Protein AF-A0A182FWW1-F1 (afdb_monomer)

Solvent-accessible surface area (backbone atoms only — not comparable to full-atom values): 9087 Å² total; per-residue (Å²): 138,84,86,80,78,81,79,80,84,70,90,50,69,65,66,58,52,53,55,52,52,53,54,51,51,53,52,52,54,51,51,52,53,51,50,53,55,48,51,54,52,49,52,58,48,50,60,60,56,62,72,73,68,73,80,87,82,68,90,68,78,80,75,84,78,75,62,30,63,44,72,71,52,45,52,54,48,27,60,46,40,69,37,68,70,51,38,54,47,51,51,54,55,49,55,75,74,45,72,82,90,50,58,71,70,60,47,51,53,51,51,49,64,67,46,27,32,72,71,40,52,69,47,42,29,65,82,18,72,47,98,93,42,84,31,50,36,50,71,79,34,58,35,66,72,57,62,80,79,117

Organism: Anopheles albimanus (NCBI:txid7167)

Nearest PDB structures (foldseek):
  7jpn-assembly1_G  TM=2.274E-01  e=7.930E+00  Bos taurus

pLDDT: mean 78.5, std 16.99, range [37.69, 96.25]

Secondary structure (DSSP, 8-state):
------PPP---HHHHHHHHHHHHHHHHHHHHHHHHHHHHHHHHHHHHHHTT-----S------PPPB-SHHHHHHHHHHHTSHHHHHHHHHHHHHHS-TTS-HHHHHHHHHHHHB-HHHHHHEESSSEETTEE-EEGGG-HHHHHTS--

Sequence (150 aa):
MLFRFRTNPACTGHQMCQKLGEANAKNILLMQKTIKKFHLKMAYLNDTIHDHSYHESQKTPIINFQLIDSEALMSQIDIKLSQNNYCQQLQKWLTKGIPARQAPKTRLHQVWNKMFDGAFLANCSMTGNGKAGPKVAFLSYENIMNKCGR

InterPro domains:
  IPR032071 Domain of unknown function DUF4806 [PF16064] (76-145)

Radius of gyration: 32.2 Å; Cα contacts (8 Å, |Δi|>4): 91; chains: 1; bounding box: 49×20×113 Å

Structure (mmCIF, N/CA/C/O backbone):
data_AF-A0A182FWW1-F1
#
_entry.id   AF-A0A182FWW1-F1
#
loop_
_atom_site.group_PDB
_atom_site.id
_atom_site.type_symbol
_atom_site.label_atom_id
_atom_site.label_alt_id
_atom_site.label_comp_id
_atom_site.label_asym_id
_atom_site.label_entity_id
_atom_site.label_seq_id
_atom_site.pdbx_PDB_ins_code
_atom_site.Cartn_x
_atom_site.Cartn_y
_atom_site.Cartn_z
_atom_site.occupancy
_atom_site.B_iso_or_equiv
_atom_site.auth_seq_id
_atom_site.auth_comp_id
_atom_site.auth_asym_id
_atom_site.auth_atom_id
_atom_site.pdbx_PDB_model_num
ATOM 1 N N . MET A 1 1 ? 17.470 -5.737 -98.167 1.00 39.94 1 MET A N 1
ATOM 2 C CA . MET A 1 1 ? 16.874 -5.982 -96.834 1.00 39.94 1 MET A CA 1
ATOM 3 C C . MET A 1 1 ? 17.848 -5.436 -95.792 1.00 39.94 1 MET A C 1
ATOM 5 O O . MET A 1 1 ? 18.886 -6.040 -95.576 1.00 39.94 1 MET A O 1
ATOM 9 N N . LEU A 1 2 ? 17.599 -4.237 -95.258 1.00 37.88 2 LEU A N 1
ATOM 10 C CA . LEU A 1 2 ? 18.471 -3.572 -94.278 1.00 37.88 2 LEU A CA 1
ATOM 11 C C . LEU A 1 2 ? 17.913 -3.816 -92.871 1.00 37.88 2 LEU A C 1
ATOM 13 O O . LEU A 1 2 ? 16.867 -3.272 -92.519 1.00 37.88 2 LEU A O 1
ATOM 17 N N . PHE A 1 3 ? 18.603 -4.631 -92.073 1.00 39.34 3 PHE A N 1
ATOM 18 C CA . PHE A 1 3 ? 18.300 -4.801 -90.654 1.00 39.34 3 PHE A CA 1
ATOM 19 C C . PHE A 1 3 ? 18.813 -3.584 -89.878 1.00 39.34 3 PHE A C 1
ATOM 21 O O . PHE A 1 3 ? 20.016 -3.398 -89.703 1.00 39.34 3 PHE A O 1
ATOM 28 N N . ARG A 1 4 ? 17.892 -2.740 -89.404 1.00 40.34 4 ARG A N 1
ATOM 29 C CA . ARG A 1 4 ? 18.200 -1.71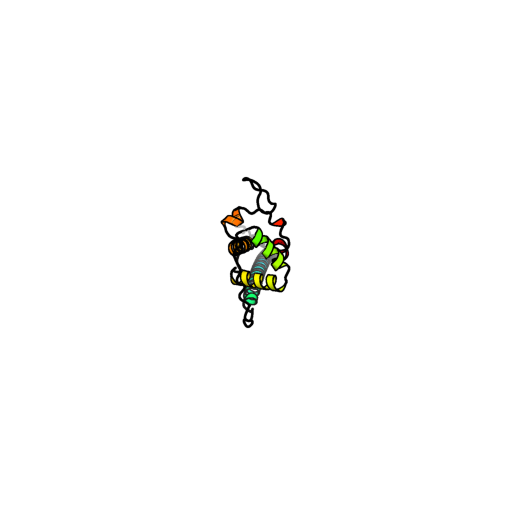7 -88.400 1.00 40.34 4 ARG A CA 1
ATOM 30 C C . ARG A 1 4 ? 18.267 -2.381 -87.027 1.00 40.34 4 ARG A C 1
ATOM 32 O O . ARG A 1 4 ? 17.233 -2.712 -86.450 1.00 40.34 4 ARG A O 1
ATOM 39 N N . PHE A 1 5 ? 19.473 -2.528 -86.488 1.00 43.72 5 PHE A N 1
ATOM 40 C CA . PHE A 1 5 ? 19.664 -2.779 -85.063 1.00 43.72 5 PHE A CA 1
ATOM 41 C C . PHE A 1 5 ? 19.216 -1.538 -84.282 1.00 43.72 5 PHE A C 1
ATOM 43 O O . PHE A 1 5 ? 19.808 -0.467 -84.403 1.00 43.72 5 PHE A O 1
ATOM 50 N N . ARG A 1 6 ? 18.146 -1.672 -83.491 1.00 44.00 6 ARG A N 1
ATOM 51 C CA . ARG A 1 6 ? 17.801 -0.695 -82.454 1.00 44.00 6 ARG A CA 1
ATOM 52 C C . ARG A 1 6 ? 18.791 -0.871 -81.306 1.00 44.00 6 ARG A C 1
ATOM 54 O O . ARG A 1 6 ? 18.636 -1.778 -80.494 1.00 44.00 6 ARG A O 1
ATOM 61 N N . THR A 1 7 ? 19.800 -0.014 -81.234 1.00 53.78 7 THR A N 1
ATOM 62 C CA . THR A 1 7 ? 20.564 0.173 -80.002 1.00 53.78 7 THR A CA 1
ATOM 63 C C . THR A 1 7 ? 19.694 0.957 -79.021 1.00 53.78 7 THR A C 1
ATOM 65 O O . THR A 1 7 ? 19.234 2.060 -79.306 1.00 53.78 7 THR A O 1
ATOM 68 N N . ASN A 1 8 ? 19.396 0.332 -77.884 1.00 50.22 8 ASN A N 1
ATOM 69 C CA . ASN A 1 8 ? 18.657 0.942 -76.786 1.00 50.22 8 ASN A CA 1
ATOM 70 C C . ASN A 1 8 ? 19.595 1.929 -76.066 1.00 50.22 8 ASN A C 1
ATOM 72 O O . ASN A 1 8 ? 20.646 1.494 -75.583 1.00 50.22 8 ASN A O 1
ATOM 76 N N . PRO A 1 9 ? 19.298 3.239 -76.019 1.00 55.06 9 PRO A N 1
ATOM 77 C CA . PRO A 1 9 ? 20.200 4.193 -75.411 1.00 55.06 9 PRO A CA 1
ATOM 78 C C . PRO A 1 9 ? 20.047 4.161 -73.888 1.00 55.06 9 PRO A C 1
ATOM 80 O O . PRO A 1 9 ? 18.991 4.446 -73.336 1.00 55.06 9 PRO A O 1
ATOM 83 N N . ALA A 1 10 ? 21.166 3.865 -73.233 1.00 53.31 10 ALA A N 1
ATOM 84 C CA . ALA A 1 10 ? 21.559 4.458 -71.964 1.00 53.31 10 ALA A CA 1
ATOM 85 C C . ALA A 1 10 ? 20.597 4.281 -70.769 1.00 53.31 10 ALA A C 1
ATOM 87 O O . ALA A 1 10 ? 19.919 5.213 -70.342 1.00 53.31 10 ALA A O 1
ATOM 88 N N . CYS A 1 11 ? 20.721 3.148 -70.068 1.00 52.78 11 CYS A N 1
ATOM 89 C CA . CYS A 1 11 ? 20.721 3.221 -68.605 1.00 52.78 11 CYS A CA 1
ATOM 90 C C . CYS A 1 11 ? 21.990 3.978 -68.190 1.00 52.78 11 CYS A C 1
ATOM 92 O O . CYS A 1 11 ? 23.062 3.394 -68.041 1.00 52.78 11 CYS A O 1
ATOM 94 N N . THR A 1 12 ? 21.888 5.302 -68.090 1.00 57.72 12 THR A N 1
ATOM 95 C CA . THR A 1 12 ? 22.967 6.162 -67.609 1.00 57.72 12 THR A CA 1
ATOM 96 C C . THR A 1 12 ? 23.323 5.745 -66.180 1.00 57.72 12 THR A C 1
ATOM 98 O O . THR A 1 12 ? 22.446 5.579 -65.330 1.00 57.72 12 THR A O 1
ATOM 101 N N . GLY A 1 13 ? 24.617 5.568 -65.893 1.00 56.19 13 GLY A N 1
ATOM 102 C CA . GLY A 1 13 ? 25.116 5.119 -64.582 1.00 56.19 13 GLY A CA 1
ATOM 103 C C . GLY A 1 13 ? 24.612 5.938 -63.382 1.00 56.19 13 GLY A C 1
ATOM 104 O O . GLY A 1 13 ? 24.646 5.464 -62.251 1.00 56.19 13 GLY A O 1
ATOM 105 N N . HIS A 1 14 ? 24.046 7.124 -63.621 1.00 55.41 14 HIS A N 1
ATOM 106 C CA . HIS A 1 14 ? 23.388 7.961 -62.622 1.00 55.41 14 HIS A CA 1
ATOM 107 C C . HIS A 1 14 ? 22.175 7.285 -61.947 1.00 55.41 14 HIS A C 1
ATOM 109 O O . HIS A 1 14 ? 22.016 7.380 -60.730 1.00 55.41 14 HIS A O 1
ATOM 115 N N . GLN A 1 15 ? 21.356 6.536 -62.698 1.00 57.25 15 GLN A N 1
ATOM 116 C CA . GLN A 1 15 ? 20.152 5.886 -62.158 1.00 57.25 15 GLN A CA 1
ATOM 117 C C . GLN A 1 15 ? 20.483 4.639 -61.316 1.00 57.25 15 GLN A C 1
ATOM 119 O O . GLN A 1 15 ? 19.741 4.287 -60.398 1.00 57.25 15 GLN 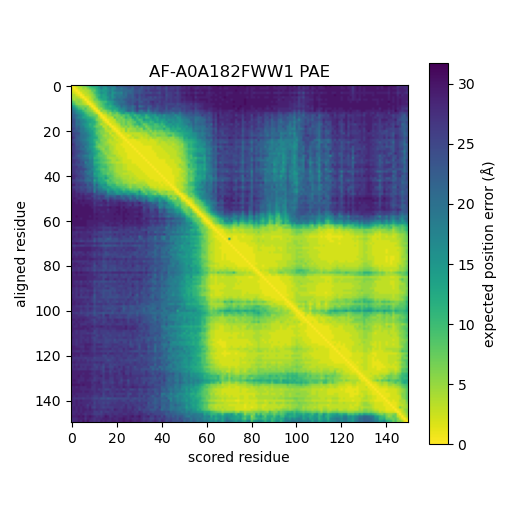A O 1
ATOM 124 N N . MET A 1 16 ? 21.614 3.982 -61.596 1.00 56.31 16 MET A N 1
ATOM 125 C CA . MET A 1 16 ? 22.107 2.851 -60.804 1.00 56.31 16 MET A CA 1
ATOM 126 C C . MET A 1 16 ? 22.767 3.333 -59.499 1.00 56.31 16 MET A C 1
ATOM 128 O O . MET A 1 16 ? 22.497 2.768 -58.439 1.00 56.31 16 MET A O 1
ATOM 132 N N . CYS A 1 17 ? 23.536 4.430 -59.541 1.00 56.47 17 CYS A N 1
ATOM 133 C CA . CYS A 1 17 ? 24.131 5.044 -58.347 1.00 56.47 17 CYS A CA 1
ATOM 134 C C . CYS A 1 17 ? 23.083 5.580 -57.352 1.00 56.47 17 CYS A C 1
ATOM 136 O O . CYS A 1 17 ? 23.254 5.405 -56.146 1.00 56.47 17 CYS A O 1
ATOM 138 N N . GLN A 1 18 ? 21.974 6.168 -57.825 1.00 61.28 18 GLN A N 1
ATOM 139 C CA . GLN A 1 18 ? 20.885 6.630 -56.946 1.00 61.28 18 GLN A CA 1
ATOM 140 C C . GLN A 1 18 ? 20.216 5.475 -56.185 1.00 61.28 18 GLN A C 1
ATOM 142 O O . GLN A 1 18 ? 20.053 5.547 -54.966 1.00 61.28 18 GLN A O 1
ATOM 147 N N . LYS A 1 19 ? 19.908 4.364 -56.869 1.00 64.06 19 LYS A N 1
ATOM 148 C CA . LYS A 1 19 ? 19.304 3.179 -56.233 1.00 64.06 19 LYS A CA 1
ATOM 149 C C . LYS A 1 19 ? 20.227 2.530 -55.198 1.00 64.06 19 LYS A C 1
ATOM 151 O O . LYS A 1 19 ? 19.749 2.052 -54.169 1.00 64.06 19 LYS A O 1
ATOM 156 N N . LEU A 1 20 ? 21.541 2.540 -55.443 1.00 61.69 20 LEU A N 1
ATOM 157 C CA . LEU A 1 20 ? 22.536 2.029 -54.496 1.00 61.69 20 LEU A CA 1
ATOM 158 C C . LEU A 1 20 ? 22.607 2.897 -53.225 1.00 61.69 20 LEU A C 1
ATOM 160 O O . LEU A 1 20 ? 22.654 2.370 -52.114 1.00 61.69 20 LEU A O 1
ATOM 164 N N . GLY A 1 21 ? 22.551 4.225 -53.379 1.00 68.56 21 GLY A N 1
ATOM 165 C CA . GLY A 1 21 ? 22.527 5.174 -52.262 1.00 68.56 21 GLY A CA 1
ATOM 166 C C . GLY A 1 21 ? 21.289 5.021 -51.372 1.00 68.56 21 GLY A C 1
ATOM 167 O O . GLY A 1 21 ? 21.406 4.982 -50.146 1.00 68.56 21 GLY A O 1
ATOM 168 N N . GLU A 1 22 ? 20.111 4.848 -51.973 1.00 72.81 22 GLU A N 1
ATOM 169 C CA . GLU A 1 22 ? 18.858 4.643 -51.235 1.00 72.81 22 GLU A CA 1
ATOM 170 C C . GLU A 1 22 ? 18.820 3.313 -50.469 1.00 72.81 22 GLU A C 1
ATOM 172 O O . GLU A 1 22 ? 18.353 3.266 -49.327 1.00 72.81 22 GLU A O 1
ATOM 177 N N . ALA A 1 23 ? 19.318 2.229 -51.071 1.00 73.50 23 ALA A N 1
ATOM 178 C CA . ALA A 1 23 ? 19.409 0.929 -50.407 1.00 73.50 23 ALA A CA 1
ATOM 179 C C . ALA A 1 23 ? 20.359 0.986 -49.198 1.00 73.50 23 ALA A C 1
ATOM 181 O O . ALA A 1 23 ? 20.017 0.516 -48.109 1.00 73.50 23 ALA A O 1
ATOM 182 N N . ASN A 1 24 ? 21.509 1.645 -49.358 1.00 78.62 24 ASN A N 1
ATOM 183 C CA . ASN A 1 24 ? 22.474 1.831 -48.279 1.00 78.62 24 ASN A CA 1
ATOM 184 C C . ASN A 1 24 ? 21.899 2.683 -47.138 1.00 78.62 24 ASN A C 1
ATOM 186 O O . ASN A 1 24 ? 22.029 2.308 -45.972 1.00 78.62 24 ASN A O 1
ATOM 190 N N . ALA A 1 25 ? 21.182 3.769 -47.447 1.00 84.12 25 ALA A N 1
ATOM 191 C CA . ALA A 1 25 ? 20.534 4.609 -46.439 1.00 84.12 25 ALA A CA 1
ATOM 192 C C . ALA A 1 25 ? 19.476 3.843 -45.620 1.00 84.12 25 ALA A C 1
ATOM 194 O O . ALA A 1 25 ? 19.419 3.976 -44.394 1.00 84.12 25 ALA A O 1
ATOM 195 N N . LYS A 1 26 ? 18.670 2.991 -46.269 1.00 86.12 26 LYS A N 1
ATOM 196 C CA . LYS A 1 26 ? 17.669 2.150 -45.585 1.00 86.12 26 LYS A CA 1
ATOM 197 C C . LYS A 1 26 ? 18.318 1.144 -44.634 1.00 86.12 26 LYS A C 1
ATOM 199 O O . LYS A 1 26 ? 17.847 0.984 -43.506 1.00 86.12 26 LYS A O 1
ATOM 204 N N . ASN A 1 27 ? 19.417 0.518 -45.051 1.00 89.62 27 ASN A N 1
ATOM 205 C CA . ASN A 1 27 ? 20.164 -0.423 -44.216 1.00 89.62 27 ASN A CA 1
ATOM 206 C C . ASN A 1 27 ? 20.802 0.272 -43.005 1.00 89.62 27 ASN A C 1
ATOM 208 O O . ASN A 1 27 ? 20.688 -0.223 -41.883 1.00 89.62 27 ASN A O 1
ATOM 212 N N . ILE A 1 28 ? 21.393 1.455 -43.203 1.00 90.12 28 ILE A N 1
ATOM 213 C CA . ILE A 1 28 ? 21.950 2.274 -42.116 1.00 90.12 28 ILE A CA 1
ATOM 214 C C . ILE A 1 28 ? 20.859 2.633 -41.099 1.00 90.12 28 ILE A C 1
ATOM 216 O O . ILE A 1 28 ? 21.051 2.453 -39.895 1.00 90.12 28 ILE A O 1
ATOM 220 N N . LEU A 1 29 ? 19.684 3.064 -41.566 1.00 90.94 29 LEU A N 1
ATOM 221 C CA . LEU A 1 29 ? 18.565 3.406 -40.688 1.00 90.94 29 LEU A CA 1
ATOM 222 C C . LEU A 1 29 ? 18.061 2.196 -39.885 1.00 90.94 29 LEU A C 1
ATOM 224 O O . LEU A 1 29 ? 17.726 2.325 -38.703 1.00 90.94 29 LEU A O 1
ATOM 228 N N . LEU A 1 30 ? 18.001 1.014 -40.505 1.00 91.31 30 LEU A N 1
ATOM 229 C CA . LEU A 1 30 ? 17.598 -0.216 -39.827 1.00 91.31 30 LEU A CA 1
ATOM 230 C C . LEU A 1 30 ? 18.605 -0.604 -38.737 1.00 91.31 30 LEU A C 1
ATOM 232 O O . LEU A 1 30 ? 18.197 -0.890 -37.611 1.00 91.31 30 LEU A O 1
ATOM 236 N N . MET A 1 31 ? 19.906 -0.536 -39.035 1.00 89.31 31 MET A N 1
ATOM 237 C CA . MET A 1 31 ? 20.962 -0.791 -38.051 1.00 89.31 31 MET A CA 1
ATOM 238 C C . MET A 1 31 ? 20.880 0.179 -36.869 1.00 89.31 31 MET A C 1
ATOM 240 O O . MET A 1 31 ? 20.907 -0.259 -35.720 1.00 89.31 31 MET A O 1
ATOM 244 N N . GLN A 1 32 ? 20.672 1.476 -37.118 1.00 91.38 32 GLN A N 1
ATOM 245 C CA . GLN A 1 32 ? 20.494 2.472 -36.054 1.00 91.38 32 GLN A CA 1
ATOM 246 C C . GLN A 1 32 ? 19.289 2.160 -35.152 1.00 91.38 32 GLN A C 1
ATOM 248 O O . GLN A 1 32 ? 19.376 2.294 -33.929 1.00 91.38 32 GLN A O 1
ATOM 253 N N . LYS A 1 33 ? 18.165 1.710 -35.726 1.00 91.38 33 LYS A N 1
ATOM 254 C CA . LYS A 1 33 ? 16.984 1.289 -34.951 1.00 91.38 33 LYS A CA 1
ATOM 255 C C . LYS A 1 33 ? 17.275 0.057 -34.092 1.00 91.38 33 LYS A C 1
ATOM 257 O O . LYS A 1 33 ? 16.847 0.013 -32.938 1.00 91.38 33 LYS A O 1
ATOM 262 N N . THR A 1 34 ? 18.004 -0.922 -34.624 1.00 92.56 34 THR A N 1
ATOM 263 C CA . THR A 1 34 ? 18.392 -2.133 -33.886 1.00 92.56 34 THR A CA 1
ATOM 264 C C . THR A 1 34 ? 19.342 -1.806 -32.738 1.00 92.56 34 THR A C 1
ATOM 266 O O . THR A 1 34 ? 19.120 -2.265 -31.620 1.00 92.56 34 THR A O 1
ATOM 269 N N . ILE A 1 35 ? 20.326 -0.936 -32.975 1.00 93.38 35 ILE A N 1
ATOM 270 C CA . ILE A 1 35 ? 21.257 -0.452 -31.949 1.00 93.38 35 ILE A CA 1
ATOM 271 C C . ILE A 1 35 ? 20.489 0.254 -30.828 1.00 93.38 35 ILE A C 1
ATOM 273 O O . ILE A 1 35 ? 20.655 -0.095 -29.663 1.00 93.38 35 ILE A O 1
ATOM 277 N N . LYS A 1 36 ? 19.560 1.165 -31.150 1.00 92.00 36 LYS A N 1
ATOM 278 C CA . LYS A 1 36 ? 18.714 1.819 -30.133 1.00 92.00 36 LYS A CA 1
ATOM 279 C C . LYS A 1 36 ? 17.905 0.816 -29.305 1.00 92.00 36 LYS A C 1
ATOM 281 O O . LYS A 1 36 ? 17.861 0.938 -28.084 1.00 92.00 36 LYS A O 1
ATOM 286 N N . LYS A 1 37 ? 17.302 -0.197 -29.939 1.00 89.81 37 LYS A N 1
ATOM 287 C CA . LYS A 1 37 ? 16.593 -1.274 -29.220 1.00 89.81 37 LYS A CA 1
ATOM 288 C C . LYS A 1 37 ? 17.527 -2.055 -28.294 1.00 89.81 37 LYS A C 1
ATOM 290 O O . LYS A 1 37 ? 17.128 -2.392 -27.182 1.00 89.81 37 LYS A O 1
ATOM 295 N N . PHE A 1 38 ? 18.756 -2.319 -28.732 1.00 92.44 38 PHE A N 1
ATOM 296 C CA . PHE A 1 38 ? 19.755 -3.005 -27.920 1.00 92.44 38 PHE A CA 1
ATOM 297 C C . PHE A 1 38 ? 20.183 -2.164 -26.712 1.00 92.44 38 PHE A C 1
ATOM 299 O O . PHE A 1 38 ? 20.166 -2.673 -25.597 1.00 92.44 38 PHE A O 1
ATOM 306 N N . HIS A 1 39 ? 20.456 -0.868 -26.897 1.00 89.88 39 HIS A N 1
ATOM 307 C CA . HIS A 1 39 ? 20.774 0.046 -25.793 1.00 89.88 39 HIS A CA 1
ATOM 308 C C . HIS A 1 39 ? 19.655 0.118 -24.751 1.00 89.88 39 HIS A C 1
ATOM 310 O O . HIS A 1 39 ? 19.940 0.054 -23.561 1.00 89.88 39 HIS A O 1
ATOM 316 N N . LEU A 1 40 ? 18.390 0.182 -25.178 1.00 87.62 40 LEU A N 1
ATOM 317 C CA . LEU A 1 40 ? 17.249 0.165 -24.255 1.00 87.62 40 LEU A CA 1
ATOM 318 C C . LEU A 1 40 ? 17.167 -1.150 -23.468 1.00 87.62 40 LEU A C 1
ATOM 320 O O . LEU A 1 40 ? 16.920 -1.135 -22.265 1.00 87.62 40 LEU A O 1
ATOM 324 N N . LYS A 1 41 ? 17.416 -2.289 -24.127 1.00 89.31 41 LYS A N 1
ATOM 325 C CA . LYS A 1 41 ? 17.437 -3.599 -23.463 1.00 89.31 41 LYS A CA 1
ATOM 326 C C . LYS A 1 41 ? 18.611 -3.727 -22.488 1.00 89.31 41 LYS A C 1
ATOM 328 O O . LYS A 1 41 ? 18.434 -4.281 -21.410 1.00 89.31 41 LYS A O 1
ATOM 333 N N . MET A 1 42 ? 19.780 -3.192 -22.838 1.00 84.75 42 MET A N 1
ATOM 334 C CA . MET A 1 42 ? 20.953 -3.168 -21.962 1.00 84.75 42 MET A CA 1
ATOM 335 C C . MET A 1 42 ? 20.763 -2.240 -20.761 1.00 84.75 42 MET A C 1
ATOM 337 O O . MET A 1 42 ? 21.113 -2.637 -19.658 1.00 84.75 42 MET A O 1
ATOM 341 N N . ALA A 1 43 ? 20.166 -1.057 -20.941 1.00 79.88 43 ALA A N 1
ATOM 342 C CA . ALA A 1 43 ? 19.836 -0.154 -19.836 1.00 79.88 43 ALA A CA 1
ATOM 343 C C . ALA A 1 43 ? 18.881 -0.828 -18.837 1.00 79.88 43 ALA A C 1
ATOM 345 O O . ALA A 1 43 ? 19.169 -0.881 -17.647 1.00 79.88 43 ALA A O 1
ATOM 346 N N . TYR A 1 44 ? 17.825 -1.473 -19.344 1.00 74.12 44 TYR A N 1
ATOM 347 C CA . TYR A 1 44 ? 16.893 -2.256 -18.529 1.00 74.12 44 TYR A CA 1
ATOM 348 C C . TYR A 1 44 ? 17.580 -3.389 -17.744 1.00 74.12 44 TYR A C 1
ATOM 350 O O . TYR A 1 44 ? 17.276 -3.629 -16.575 1.00 74.12 44 TYR A O 1
ATOM 358 N N . LEU A 1 45 ? 18.524 -4.098 -18.370 1.00 74.88 45 LEU A N 1
ATOM 359 C CA . LEU A 1 45 ? 19.278 -5.164 -17.705 1.00 74.88 45 LEU A CA 1
ATOM 360 C C . LEU A 1 45 ? 20.293 -4.623 -16.690 1.00 74.88 45 LEU A C 1
ATOM 362 O O . LEU A 1 45 ? 20.487 -5.245 -15.651 1.00 74.88 45 LEU A O 1
ATOM 366 N N . ASN A 1 46 ? 20.912 -3.473 -16.947 1.00 70.75 46 ASN A N 1
ATOM 367 C CA . ASN A 1 46 ? 21.852 -2.848 -16.018 1.00 70.75 46 ASN A CA 1
ATOM 368 C C . ASN A 1 46 ? 21.152 -2.392 -14.728 1.00 70.75 46 ASN A C 1
ATOM 370 O O . ASN A 1 46 ? 21.642 -2.674 -13.635 1.00 70.75 46 ASN A O 1
ATOM 374 N N . ASP A 1 47 ? 19.953 -1.815 -14.850 1.00 64.88 47 AS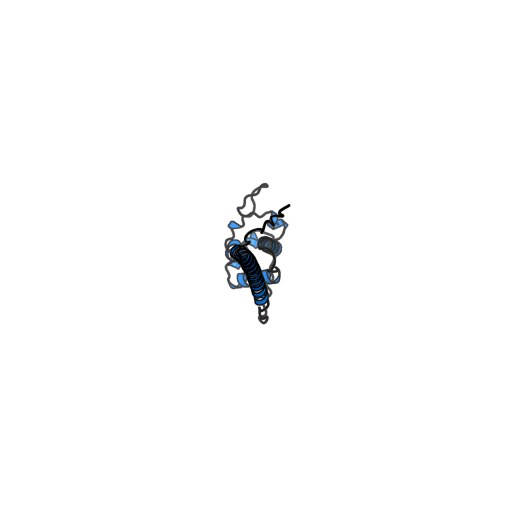P A N 1
ATOM 375 C CA . ASP A 1 47 ? 19.089 -1.502 -13.703 1.00 64.88 47 ASP A CA 1
ATOM 376 C C . ASP A 1 47 ? 18.686 -2.776 -12.934 1.00 64.88 47 ASP A C 1
ATOM 378 O O . ASP A 1 47 ? 18.555 -2.764 -11.714 1.00 64.88 47 ASP A O 1
ATOM 382 N N . THR A 1 48 ? 18.566 -3.914 -13.630 1.00 58.03 48 THR A N 1
ATOM 383 C CA . THR A 1 48 ? 18.271 -5.223 -13.016 1.00 58.03 48 THR A CA 1
ATOM 384 C C . THR A 1 48 ? 19.460 -5.792 -12.228 1.00 58.03 48 THR A C 1
ATOM 386 O O . THR A 1 48 ? 19.257 -6.538 -11.270 1.00 58.03 48 THR A O 1
ATOM 389 N N . ILE A 1 49 ? 20.700 -5.472 -12.614 1.00 56.78 49 ILE A N 1
ATOM 390 C CA . ILE A 1 49 ? 21.916 -5.989 -11.962 1.00 56.78 49 ILE A CA 1
ATOM 391 C C . ILE A 1 49 ? 22.287 -5.149 -10.730 1.00 56.78 49 ILE A C 1
ATOM 393 O O . ILE A 1 49 ? 22.798 -5.698 -9.754 1.00 56.78 49 ILE A O 1
ATOM 397 N N . HIS A 1 50 ? 21.977 -3.849 -10.715 1.00 51.09 50 HIS A N 1
ATOM 398 C CA . HIS A 1 50 ? 22.261 -2.992 -9.557 1.00 51.09 50 HIS A CA 1
ATOM 399 C C . HIS A 1 50 ? 21.372 -3.276 -8.330 1.00 51.09 50 HIS A C 1
ATOM 401 O O . HIS A 1 50 ? 21.771 -2.972 -7.209 1.00 51.09 50 HIS A O 1
ATOM 407 N N . ASP A 1 51 ? 20.229 -3.944 -8.506 1.00 44.78 51 ASP A N 1
ATOM 408 C CA . ASP A 1 51 ? 19.306 -4.288 -7.408 1.00 44.78 51 ASP A CA 1
ATOM 409 C C . ASP A 1 51 ? 19.715 -5.570 -6.638 1.00 44.78 51 ASP A C 1
ATOM 411 O O . ASP A 1 51 ? 19.112 -5.936 -5.629 1.00 44.78 51 ASP A O 1
ATOM 415 N N . HIS A 1 52 ? 20.774 -6.265 -7.082 1.00 46.59 52 HIS A N 1
ATOM 416 C CA . HIS A 1 52 ? 21.338 -7.440 -6.397 1.00 46.59 52 HIS A CA 1
ATOM 417 C C . HIS A 1 52 ? 22.573 -7.134 -5.532 1.00 46.59 52 HIS A C 1
ATOM 419 O O . HIS A 1 52 ? 23.148 -8.046 -4.944 1.00 46.59 52 HIS A O 1
ATOM 425 N N . SER A 1 53 ? 22.944 -5.858 -5.384 1.00 45.28 53 SER A N 1
ATOM 426 C CA . SER A 1 53 ? 24.016 -5.402 -4.487 1.00 45.28 53 SER A CA 1
ATOM 427 C C . SER A 1 53 ? 23.470 -4.668 -3.250 1.00 45.28 53 SER A C 1
ATOM 429 O O . SER A 1 53 ? 24.047 -3.679 -2.793 1.00 45.28 53 SER A O 1
ATOM 431 N N . TYR A 1 54 ? 22.381 -5.154 -2.649 1.00 45.69 54 TYR A N 1
ATOM 432 C CA . TYR A 1 54 ? 22.136 -4.864 -1.236 1.00 45.69 54 TYR A CA 1
ATOM 433 C C . TYR A 1 54 ? 22.977 -5.822 -0.407 1.00 45.69 54 TYR A C 1
ATOM 435 O O . TYR A 1 54 ? 22.571 -6.936 -0.089 1.00 45.69 54 TYR A O 1
ATOM 443 N N . HIS A 1 55 ? 24.185 -5.356 -0.105 1.00 47.62 55 HIS A N 1
ATOM 444 C CA . HIS A 1 55 ? 25.106 -5.972 0.828 1.00 47.62 55 HIS A CA 1
ATOM 445 C C . HIS A 1 55 ? 24.375 -6.250 2.150 1.00 47.62 55 HIS A C 1
ATOM 447 O O . HIS A 1 55 ? 24.026 -5.358 2.926 1.00 47.62 55 HIS A O 1
ATOM 453 N N . GLU A 1 56 ? 24.115 -7.527 2.368 1.00 60.09 56 GLU A N 1
ATOM 454 C CA . GLU A 1 56 ? 23.618 -8.109 3.596 1.00 60.09 56 GLU A CA 1
ATOM 455 C C . GLU A 1 56 ? 24.711 -8.013 4.667 1.00 60.09 56 GLU A C 1
ATOM 457 O O . GLU A 1 56 ? 25.743 -8.662 4.545 1.00 60.09 56 GLU A O 1
ATOM 462 N N . SER A 1 57 ? 24.523 -7.155 5.680 1.00 53.25 57 SER A N 1
ATOM 463 C CA . SER A 1 57 ? 25.074 -7.349 7.038 1.00 53.25 57 SER A CA 1
ATOM 464 C C . SER A 1 57 ? 24.527 -6.338 8.059 1.00 53.25 57 SER A C 1
ATOM 466 O O . SER A 1 57 ? 25.258 -5.739 8.846 1.00 53.25 57 SER A O 1
ATOM 468 N N . GLN A 1 58 ? 23.214 -6.111 8.075 1.00 47.41 58 GLN A N 1
ATOM 469 C CA . GLN A 1 58 ? 22.587 -5.544 9.267 1.00 47.41 58 GLN A CA 1
ATOM 470 C C . GLN A 1 58 ? 21.426 -6.437 9.658 1.00 47.41 58 GLN A C 1
ATOM 472 O O . GLN A 1 58 ? 20.467 -6.579 8.902 1.00 47.41 58 GLN A O 1
ATOM 477 N N . LYS A 1 59 ? 21.550 -7.059 10.835 1.00 56.91 59 LYS A N 1
ATOM 478 C CA . LYS A 1 59 ? 20.522 -7.830 11.538 1.00 56.91 59 LYS A CA 1
ATOM 479 C C . LYS A 1 59 ? 19.250 -6.982 11.602 1.00 56.91 59 LYS A C 1
ATOM 481 O O . LYS A 1 59 ? 19.083 -6.173 12.509 1.00 56.91 59 LYS A O 1
ATOM 486 N N . THR A 1 60 ? 18.398 -7.082 10.582 1.00 51.47 60 THR A N 1
ATOM 487 C CA . THR A 1 60 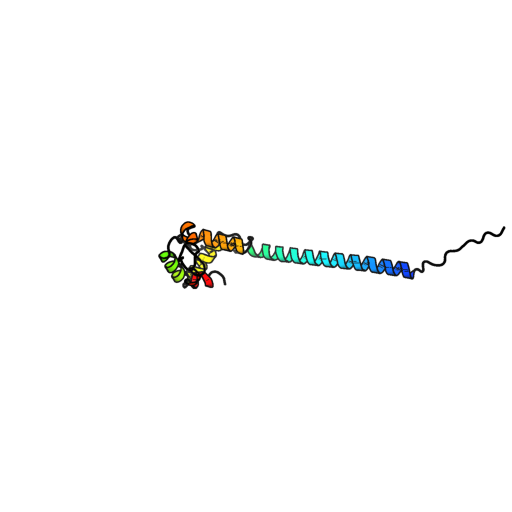? 17.191 -6.262 10.508 1.00 51.47 60 THR A CA 1
ATOM 488 C C . THR A 1 60 ? 16.290 -6.691 11.655 1.00 51.47 60 THR A C 1
ATOM 490 O O . THR A 1 60 ? 16.007 -7.890 11.736 1.00 51.47 60 THR A O 1
ATOM 493 N N . PRO A 1 61 ? 15.850 -5.772 12.530 1.00 57.69 61 PRO A N 1
ATOM 494 C CA . PRO A 1 61 ? 14.889 -6.115 13.563 1.00 57.69 61 PRO A CA 1
ATOM 495 C C . PRO A 1 61 ? 13.676 -6.761 12.894 1.00 57.69 61 PRO A C 1
ATOM 497 O O . PRO A 1 61 ? 13.145 -6.256 11.902 1.00 57.69 61 PRO A O 1
ATOM 500 N N . ILE A 1 62 ? 13.319 -7.944 13.388 1.00 69.56 62 ILE A N 1
ATOM 501 C CA . ILE A 1 62 ? 12.172 -8.702 12.908 1.00 69.56 62 ILE A CA 1
ATOM 502 C C . ILE A 1 62 ? 10.946 -7.924 13.376 1.00 69.56 62 ILE A C 1
ATOM 504 O O . ILE A 1 62 ? 10.601 -7.954 14.555 1.00 69.56 62 ILE A O 1
ATOM 508 N N . ILE A 1 63 ? 10.318 -7.178 12.468 1.00 80.06 63 ILE A N 1
ATOM 509 C CA . ILE A 1 63 ? 9.021 -6.577 12.754 1.00 80.06 63 ILE A CA 1
ATOM 510 C C . ILE A 1 63 ? 8.003 -7.718 12.848 1.00 80.06 63 ILE A C 1
ATOM 512 O O . ILE A 1 63 ? 7.784 -8.455 11.887 1.00 80.06 63 ILE A O 1
ATOM 516 N N . ASN A 1 64 ? 7.411 -7.895 14.028 1.00 81.56 64 ASN A N 1
ATOM 517 C CA . ASN A 1 64 ? 6.261 -8.774 14.193 1.00 81.56 64 ASN A CA 1
ATOM 518 C C . ASN A 1 64 ? 5.010 -7.980 13.800 1.00 81.56 64 ASN A C 1
ATOM 520 O O . ASN A 1 64 ? 4.399 -7.313 14.637 1.00 81.56 64 ASN A O 1
ATOM 524 N N . PHE A 1 65 ? 4.720 -7.937 12.499 1.00 86.44 65 PHE A N 1
ATOM 525 C CA . PHE A 1 65 ? 3.577 -7.199 11.975 1.00 86.44 65 PHE A CA 1
ATOM 526 C C . PHE A 1 65 ? 2.296 -8.014 12.171 1.00 86.44 65 PHE A C 1
ATOM 528 O O . PHE A 1 65 ? 2.167 -9.110 11.628 1.00 86.44 65 PHE A O 1
ATOM 535 N N . GLN A 1 66 ? 1.353 -7.467 12.938 1.00 89.81 66 GLN A N 1
ATOM 536 C CA . GLN A 1 66 ? 0.016 -8.034 13.084 1.00 89.81 66 GLN A CA 1
ATOM 537 C C . GLN A 1 66 ? -0.872 -7.558 11.935 1.00 89.81 66 GLN A C 1
ATOM 539 O O . GLN A 1 66 ? -0.910 -6.367 11.629 1.00 89.81 66 GLN A O 1
ATOM 544 N N . LEU A 1 67 ? -1.587 -8.501 11.326 1.00 93.12 67 LEU A N 1
ATOM 545 C CA . LEU A 1 67 ? -2.559 -8.244 10.271 1.00 93.12 67 LEU A CA 1
ATOM 546 C C . LEU A 1 67 ? -3.653 -7.281 10.765 1.00 93.12 67 LEU A C 1
ATOM 548 O O . LEU A 1 67 ? -4.178 -7.459 11.861 1.00 93.12 67 LEU A O 1
ATOM 552 N N . ILE A 1 68 ? -3.996 -6.274 9.963 1.00 94.94 68 ILE A N 1
ATOM 553 C CA . ILE A 1 68 ? -5.027 -5.288 10.293 1.00 94.94 68 ILE A CA 1
ATOM 554 C C . ILE A 1 68 ? -6.404 -5.906 10.064 1.00 94.94 68 ILE A C 1
ATOM 556 O O . ILE A 1 68 ? -6.831 -6.073 8.923 1.00 94.94 68 ILE A O 1
ATOM 560 N N . ASP A 1 69 ? -7.093 -6.214 11.154 1.00 96.19 69 ASP A N 1
ATOM 561 C CA . ASP A 1 69 ? -8.416 -6.845 11.185 1.00 96.19 69 ASP A CA 1
ATOM 562 C C . ASP A 1 69 ? -9.531 -5.913 11.687 1.00 96.19 69 ASP A C 1
ATOM 564 O O . ASP A 1 69 ? -10.710 -6.263 11.674 1.00 96.19 69 ASP A O 1
ATOM 568 N N . SER A 1 70 ? -9.161 -4.723 12.150 1.00 96.25 70 SER A N 1
ATOM 569 C CA . SER A 1 70 ? -10.056 -3.812 12.843 1.00 96.25 70 SER A CA 1
ATOM 570 C C . SER A 1 70 ? -9.636 -2.361 12.654 1.00 96.25 70 SER A C 1
ATOM 572 O O . SER A 1 70 ? -8.459 -2.033 12.476 1.00 96.25 70 SER A O 1
ATOM 574 N N . GLU A 1 71 ? -10.616 -1.466 12.756 1.00 95.00 71 GLU A N 1
ATOM 575 C CA . GLU A 1 71 ? -10.399 -0.022 12.667 1.00 95.00 71 GLU A CA 1
ATOM 576 C C . GLU A 1 71 ? -9.479 0.484 13.787 1.00 95.00 71 GLU A C 1
ATOM 578 O O . GLU A 1 71 ? -8.612 1.325 13.563 1.00 95.00 71 GLU A O 1
ATOM 583 N N . ALA A 1 72 ? -9.598 -0.091 14.988 1.00 95.44 72 ALA A N 1
ATOM 584 C CA . ALA A 1 72 ? -8.741 0.248 16.119 1.00 95.44 72 ALA A CA 1
ATOM 585 C C . ALA A 1 72 ? -7.265 -0.081 15.844 1.00 95.44 72 ALA A C 1
ATOM 587 O O . ALA A 1 72 ? -6.387 0.736 16.134 1.00 95.44 72 ALA A O 1
ATOM 588 N N . LEU A 1 73 ? -6.979 -1.253 15.265 1.00 94.19 73 LEU A N 1
ATOM 589 C CA . LEU A 1 73 ? -5.616 -1.630 14.895 1.00 94.19 73 LEU A CA 1
ATOM 590 C C . LEU A 1 73 ? -5.099 -0.775 13.733 1.00 94.19 73 LEU A C 1
ATOM 592 O O . LEU A 1 73 ? -3.945 -0.348 13.752 1.00 94.19 73 LEU A O 1
ATOM 596 N N . MET A 1 74 ? -5.962 -0.458 12.767 1.00 93.88 74 MET A N 1
ATOM 597 C CA . MET A 1 74 ? -5.637 0.449 11.669 1.00 93.88 74 MET A CA 1
ATOM 598 C C . MET A 1 74 ? -5.198 1.831 12.182 1.00 93.88 74 MET A C 1
ATOM 600 O O . MET A 1 74 ? -4.135 2.315 11.792 1.00 93.88 74 MET A O 1
ATOM 604 N N . SER A 1 75 ? -5.936 2.410 13.134 1.00 95.06 75 SER A N 1
ATOM 605 C CA . SER A 1 75 ? -5.577 3.668 13.805 1.00 95.06 75 SER A CA 1
ATOM 606 C C . SER A 1 75 ? -4.249 3.575 14.559 1.00 95.06 75 SER A C 1
ATOM 608 O O . SER A 1 75 ? -3.414 4.473 14.469 1.00 95.06 75 SER A O 1
ATOM 610 N N . GLN A 1 76 ? -4.007 2.474 15.278 1.00 94.25 76 GLN A N 1
ATOM 611 C CA . GLN A 1 76 ? -2.737 2.272 15.983 1.00 94.25 76 GLN A CA 1
ATOM 612 C C . GLN A 1 76 ? -1.548 2.197 15.024 1.00 94.25 76 GLN A C 1
ATOM 614 O O . GLN A 1 76 ? -0.475 2.721 15.330 1.00 94.25 76 GLN A O 1
ATOM 619 N N . ILE A 1 77 ? -1.715 1.534 13.879 1.00 92.12 77 ILE A N 1
ATOM 620 C CA . ILE A 1 77 ? -0.659 1.426 12.875 1.00 92.12 77 ILE A CA 1
ATOM 621 C C . ILE A 1 77 ? -0.416 2.767 12.195 1.00 92.12 77 ILE A C 1
ATOM 623 O O . ILE A 1 77 ? 0.745 3.125 12.024 1.00 92.12 77 ILE A O 1
ATOM 627 N N . ASP A 1 78 ? -1.457 3.538 11.883 1.00 93.12 78 ASP A N 1
ATOM 628 C CA . ASP A 1 78 ? -1.285 4.884 11.332 1.00 93.12 78 ASP A CA 1
ATOM 629 C C . ASP A 1 78 ? -0.459 5.780 12.272 1.00 93.12 78 ASP A C 1
ATOM 631 O O . ASP A 1 78 ? 0.529 6.387 11.853 1.00 93.12 78 ASP A O 1
ATOM 635 N N . ILE A 1 79 ? -0.754 5.742 13.576 1.00 92.81 79 ILE A N 1
ATOM 636 C CA . ILE A 1 79 ? 0.035 6.453 14.590 1.00 92.81 79 ILE A CA 1
ATOM 637 C C . ILE A 1 79 ? 1.476 5.930 14.628 1.00 92.81 79 ILE A C 1
ATOM 639 O O . ILE A 1 79 ? 2.416 6.725 14.634 1.00 92.81 79 ILE A O 1
ATOM 643 N N . LYS A 1 80 ? 1.694 4.609 14.619 1.00 90.31 80 LYS A N 1
ATOM 644 C CA . LYS A 1 80 ? 3.052 4.032 14.600 1.00 90.31 80 LYS A CA 1
ATOM 645 C C . LYS A 1 80 ? 3.825 4.418 13.340 1.00 90.31 80 LYS A C 1
ATOM 647 O O . LYS A 1 80 ? 5.032 4.616 13.418 1.00 90.31 80 LYS A O 1
ATOM 652 N N . LEU A 1 81 ? 3.159 4.587 12.199 1.00 89.31 81 LEU A N 1
ATOM 653 C CA . LEU A 1 81 ? 3.790 5.009 10.946 1.00 89.31 81 LEU A CA 1
ATOM 654 C C . LEU A 1 81 ? 4.280 6.458 10.960 1.00 89.31 81 LEU A C 1
ATOM 656 O O . LEU A 1 81 ? 5.162 6.802 10.170 1.00 89.31 81 LEU A O 1
ATOM 660 N N . SER A 1 82 ? 3.798 7.287 11.890 1.00 87.31 82 SER A N 1
ATOM 661 C CA . SER A 1 82 ? 4.414 8.593 12.152 1.00 87.31 82 SER A CA 1
ATOM 662 C C . SER A 1 82 ? 5.861 8.467 12.662 1.00 87.31 82 SER A C 1
ATOM 664 O O . SER A 1 82 ? 6.673 9.373 12.457 1.00 87.31 82 SER A O 1
ATOM 666 N N . GLN A 1 83 ? 6.217 7.327 13.270 1.00 86.44 83 GLN A N 1
ATOM 667 C CA . GLN A 1 83 ? 7.554 7.047 13.781 1.00 86.44 83 GLN A CA 1
ATOM 668 C C . GLN A 1 83 ? 8.460 6.554 12.645 1.00 86.44 83 GLN A C 1
ATOM 670 O O . GLN A 1 83 ? 8.241 5.494 12.050 1.00 86.44 83 GLN A O 1
ATOM 675 N N . ASN A 1 84 ? 9.521 7.311 12.352 1.00 78.19 84 ASN A N 1
ATOM 676 C CA . ASN A 1 84 ? 10.401 7.045 11.208 1.00 78.19 84 ASN A CA 1
ATOM 677 C C . ASN A 1 84 ? 11.027 5.635 11.246 1.00 78.19 84 ASN A C 1
ATOM 679 O O . ASN A 1 84 ? 11.125 4.954 10.226 1.00 78.19 84 ASN A O 1
ATOM 683 N N . ASN A 1 85 ? 11.397 5.158 12.437 1.00 85.81 85 ASN A N 1
ATOM 684 C CA . ASN A 1 85 ? 11.973 3.827 12.631 1.00 85.81 85 ASN A CA 1
ATOM 685 C C . ASN A 1 85 ? 10.981 2.699 12.307 1.00 85.81 85 ASN A C 1
ATOM 687 O O . ASN A 1 85 ? 11.394 1.672 11.768 1.00 85.81 85 ASN A O 1
ATOM 691 N N . TYR A 1 86 ? 9.698 2.856 12.640 1.00 87.06 86 TYR A N 1
ATOM 692 C CA . TYR A 1 86 ? 8.673 1.852 12.366 1.00 87.06 86 TYR A CA 1
ATOM 693 C C . TYR A 1 86 ? 8.347 1.803 10.873 1.00 87.06 86 TYR A C 1
ATOM 695 O O . TYR A 1 86 ? 8.309 0.719 10.293 1.00 87.06 86 TYR A O 1
ATOM 703 N N . CYS A 1 87 ? 8.219 2.967 10.224 1.00 85.56 87 CYS A N 1
ATOM 704 C CA . CYS A 1 87 ? 7.992 3.048 8.780 1.00 85.56 87 CYS A CA 1
ATOM 705 C C . CYS A 1 87 ? 9.111 2.353 7.983 1.00 85.56 87 CYS A C 1
ATOM 707 O O . CYS A 1 87 ? 8.834 1.491 7.150 1.00 85.56 87 CYS A O 1
ATOM 709 N N . GLN A 1 88 ? 10.380 2.631 8.303 1.00 85.75 88 GLN A N 1
ATOM 710 C CA . GLN A 1 88 ? 11.521 1.980 7.646 1.00 85.75 88 GLN A CA 1
ATOM 711 C C . GLN A 1 88 ? 11.543 0.459 7.858 1.00 85.75 88 GLN A C 1
ATOM 713 O O . GLN A 1 88 ? 11.904 -0.295 6.952 1.00 85.75 88 GLN A O 1
ATOM 718 N N . GLN A 1 89 ? 11.166 -0.014 9.048 1.00 87.62 89 GLN A N 1
ATOM 719 C CA . GLN A 1 89 ? 11.065 -1.447 9.331 1.00 87.62 89 GLN A CA 1
ATOM 720 C C . GLN A 1 89 ? 9.935 -2.103 8.537 1.00 87.62 89 GLN A C 1
ATOM 722 O O . GLN A 1 89 ? 10.145 -3.165 7.949 1.00 87.62 89 GLN A O 1
ATOM 727 N N . LEU A 1 90 ? 8.772 -1.453 8.464 1.00 88.00 90 LEU A N 1
ATOM 728 C CA . LEU A 1 90 ? 7.639 -1.937 7.685 1.00 88.00 90 LEU A CA 1
ATOM 729 C C . LEU A 1 90 ? 7.969 -1.989 6.190 1.00 88.00 90 LEU A C 1
ATOM 731 O O . LEU A 1 90 ? 7.710 -3.001 5.545 1.00 88.00 90 LEU A O 1
ATOM 735 N N . GLN A 1 91 ? 8.603 -0.946 5.649 1.00 85.81 91 GLN A N 1
ATOM 736 C CA . GLN A 1 91 ? 9.058 -0.921 4.259 1.00 85.81 91 GLN A CA 1
ATOM 737 C C . GLN A 1 91 ? 10.023 -2.073 3.965 1.00 85.81 91 GLN A C 1
ATOM 739 O O . GLN A 1 91 ? 9.806 -2.806 3.004 1.00 85.81 91 GLN A O 1
ATOM 744 N N . LYS A 1 92 ? 11.037 -2.294 4.817 1.00 85.88 92 LYS A N 1
ATOM 745 C CA . LYS A 1 92 ? 11.976 -3.423 4.674 1.00 85.88 92 LYS A CA 1
ATOM 746 C C . LYS A 1 92 ? 11.272 -4.780 4.724 1.00 85.88 92 LYS A C 1
ATOM 748 O O . LYS A 1 92 ? 11.652 -5.702 4.007 1.00 85.88 92 LYS A O 1
ATOM 753 N N . TRP A 1 93 ? 10.262 -4.926 5.575 1.00 87.69 93 TRP A N 1
ATOM 754 C CA . TRP A 1 93 ? 9.477 -6.155 5.668 1.00 87.69 93 TRP A CA 1
ATOM 755 C C . TRP A 1 93 ? 8.607 -6.388 4.426 1.00 87.69 93 TRP A C 1
ATOM 757 O O . TRP A 1 93 ? 8.576 -7.502 3.899 1.00 87.69 93 TRP A O 1
ATOM 767 N N . LEU A 1 94 ? 7.970 -5.337 3.903 1.00 87.19 94 LEU A N 1
ATOM 768 C CA . LEU A 1 94 ? 7.188 -5.396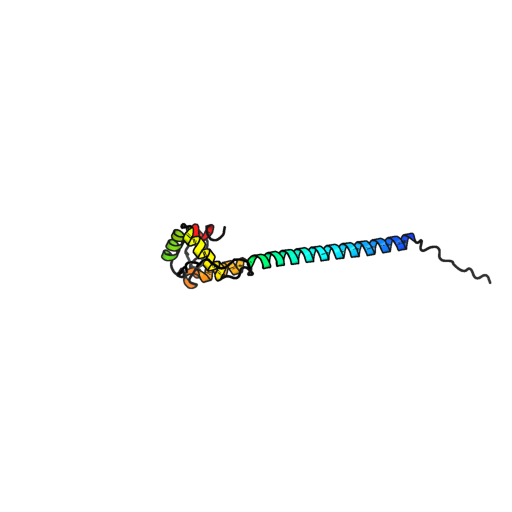 2.668 1.00 87.19 94 LEU A CA 1
ATOM 769 C C . LEU A 1 94 ? 8.069 -5.717 1.455 1.00 87.19 94 LEU A C 1
ATOM 771 O O . LEU A 1 94 ? 7.715 -6.596 0.671 1.00 87.19 94 LEU A O 1
ATOM 775 N N . THR A 1 95 ? 9.228 -5.066 1.307 1.00 84.62 95 THR A N 1
ATOM 776 C CA . THR A 1 95 ? 10.128 -5.290 0.162 1.00 84.62 95 THR A CA 1
ATOM 777 C C . THR A 1 95 ? 10.765 -6.676 0.171 1.00 84.62 95 THR A C 1
ATOM 779 O O . THR A 1 95 ? 10.912 -7.270 -0.893 1.00 84.62 95 THR A O 1
ATOM 782 N N . LYS A 1 96 ? 11.053 -7.254 1.347 1.00 83.88 96 LYS A N 1
ATOM 783 C CA . LYS A 1 96 ? 11.493 -8.659 1.459 1.00 83.88 96 LYS A CA 1
ATOM 784 C C . LYS A 1 96 ? 10.437 -9.657 0.974 1.00 83.88 96 LYS A C 1
ATOM 786 O O . LYS A 1 96 ? 10.787 -10.733 0.502 1.00 83.88 96 LYS A O 1
ATOM 791 N N . GLY A 1 97 ? 9.153 -9.325 1.115 1.00 80.06 97 GLY A N 1
ATOM 792 C CA . GLY A 1 97 ? 8.045 -10.221 0.785 1.00 80.06 97 GLY A CA 1
ATOM 793 C C . GLY A 1 97 ? 7.388 -9.986 -0.577 1.00 80.06 97 GLY A C 1
ATOM 794 O O . GLY A 1 97 ? 6.527 -10.781 -0.948 1.00 80.06 97 GLY A O 1
ATOM 795 N N . ILE A 1 98 ? 7.727 -8.904 -1.287 1.00 82.19 98 ILE A N 1
ATOM 796 C CA . ILE A 1 98 ? 7.064 -8.484 -2.530 1.00 82.19 98 ILE A CA 1
ATOM 797 C C . ILE A 1 98 ? 8.125 -8.271 -3.615 1.00 82.19 98 ILE A C 1
ATOM 799 O O . ILE A 1 98 ? 8.885 -7.303 -3.543 1.00 82.19 98 ILE A O 1
ATOM 803 N N . PRO A 1 99 ? 8.176 -9.128 -4.650 1.00 79.12 99 PRO A N 1
ATOM 804 C CA . PRO A 1 99 ? 9.159 -9.002 -5.717 1.00 79.12 99 PRO A CA 1
ATOM 805 C C . PRO A 1 99 ? 9.045 -7.657 -6.448 1.00 79.12 99 PRO A C 1
ATOM 807 O O . PRO A 1 99 ? 7.991 -7.315 -6.992 1.00 79.12 99 PRO A O 1
ATOM 810 N N . ALA A 1 100 ? 10.158 -6.924 -6.541 1.00 75.50 100 ALA A N 1
ATOM 811 C CA . ALA A 1 100 ? 10.220 -5.629 -7.227 1.00 75.50 100 ALA A CA 1
ATOM 812 C C . ALA A 1 100 ? 9.854 -5.709 -8.723 1.00 75.50 100 ALA A C 1
ATOM 814 O O . ALA A 1 100 ? 9.358 -4.742 -9.294 1.00 75.50 100 ALA A O 1
ATOM 815 N N . ARG A 1 101 ? 10.031 -6.885 -9.344 1.00 77.62 101 ARG A N 1
ATOM 816 C CA . ARG A 1 101 ? 9.806 -7.134 -10.781 1.00 77.62 101 ARG A CA 1
ATOM 817 C C . ARG A 1 101 ? 8.330 -7.177 -11.198 1.00 77.62 101 ARG A C 1
ATOM 819 O O . ARG A 1 101 ? 8.036 -7.299 -12.384 1.00 77.62 101 ARG A O 1
ATOM 826 N N . GLN A 1 102 ? 7.397 -7.122 -10.250 1.00 78.50 102 GLN A N 1
ATOM 827 C CA . GLN A 1 102 ? 5.968 -7.146 -10.555 1.00 78.50 102 GLN A CA 1
ATOM 828 C C . GLN A 1 102 ? 5.434 -5.762 -10.931 1.00 78.50 102 GLN A C 1
ATOM 830 O O . GLN A 1 102 ? 5.929 -4.733 -10.470 1.00 78.50 102 GLN A O 1
ATOM 835 N N . ALA A 1 103 ? 4.366 -5.739 -11.734 1.00 81.69 103 ALA A N 1
ATOM 836 C CA . ALA A 1 103 ? 3.695 -4.499 -12.103 1.00 81.69 103 ALA A CA 1
ATOM 837 C C . ALA A 1 103 ? 3.256 -3.713 -10.845 1.00 81.69 103 ALA A C 1
ATOM 839 O O . ALA A 1 103 ? 2.783 -4.329 -9.884 1.00 81.69 103 ALA A O 1
ATOM 840 N N . PRO A 1 104 ? 3.335 -2.366 -10.840 1.00 80.69 104 PRO A N 1
ATOM 841 C CA . PRO A 1 104 ? 3.009 -1.548 -9.666 1.00 80.69 104 PRO A CA 1
ATOM 842 C C . PRO A 1 104 ? 1.633 -1.844 -9.060 1.00 80.69 104 PRO A C 1
ATOM 844 O O . PRO A 1 104 ? 1.493 -1.913 -7.843 1.00 80.69 104 PRO A O 1
ATOM 847 N N . LYS A 1 105 ? 0.627 -2.100 -9.909 1.00 80.25 105 LYS A N 1
ATOM 848 C CA . LYS A 1 105 ? -0.721 -2.484 -9.466 1.00 80.25 105 LYS A CA 1
ATOM 849 C C . LYS A 1 105 ? -0.714 -3.800 -8.681 1.00 80.25 105 LYS A C 1
ATOM 851 O O . LYS A 1 105 ? -1.296 -3.877 -7.607 1.00 80.25 105 LYS A O 1
ATOM 856 N N . THR A 1 106 ? -0.020 -4.819 -9.184 1.00 83.75 106 THR A N 1
ATOM 857 C CA . THR A 1 106 ? 0.107 -6.128 -8.524 1.00 83.75 106 THR A CA 1
ATOM 858 C C . THR A 1 106 ? 0.859 -6.018 -7.200 1.00 83.75 106 THR A C 1
ATOM 860 O O . THR A 1 106 ? 0.435 -6.607 -6.208 1.00 83.75 106 THR A O 1
ATOM 863 N N . ARG A 1 107 ? 1.925 -5.206 -7.161 1.00 85.06 107 ARG A N 1
ATOM 864 C CA . ARG A 1 107 ? 2.680 -4.926 -5.931 1.00 85.06 107 ARG A CA 1
ATOM 865 C C . ARG A 1 107 ? 1.796 -4.278 -4.876 1.00 85.06 107 ARG A C 1
ATOM 867 O O . ARG A 1 107 ? 1.797 -4.726 -3.737 1.00 85.06 107 ARG A O 1
ATOM 874 N N . LEU A 1 108 ? 1.007 -3.276 -5.265 1.00 84.31 108 LEU A N 1
ATOM 875 C CA . LEU A 1 108 ? 0.079 -2.611 -4.358 1.00 84.31 108 LEU A CA 1
ATOM 876 C C . LEU A 1 108 ? -0.929 -3.609 -3.770 1.00 84.31 108 LEU A C 1
ATOM 878 O O . LEU A 1 108 ? -1.064 -3.674 -2.555 1.00 84.31 108 LEU A O 1
ATOM 882 N N . HIS A 1 109 ? -1.566 -4.449 -4.592 1.00 86.25 109 HIS A N 1
ATOM 883 C CA . HIS A 1 109 ? -2.475 -5.494 -4.095 1.00 86.25 109 HIS A CA 1
ATOM 884 C C . HIS A 1 109 ? -1.804 -6.462 -3.110 1.00 86.25 109 HIS A C 1
ATOM 886 O O . HIS A 1 109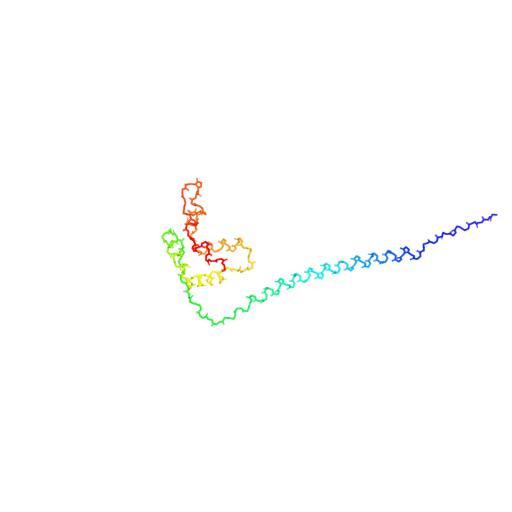 ? -2.417 -6.844 -2.118 1.00 86.25 109 HIS A O 1
ATOM 892 N N . GLN A 1 110 ? -0.544 -6.836 -3.343 1.00 88.31 110 GLN A N 1
ATOM 893 C CA . GLN A 1 110 ? 0.199 -7.687 -2.409 1.00 88.31 110 GLN A CA 1
ATOM 894 C C . GLN A 1 110 ? 0.539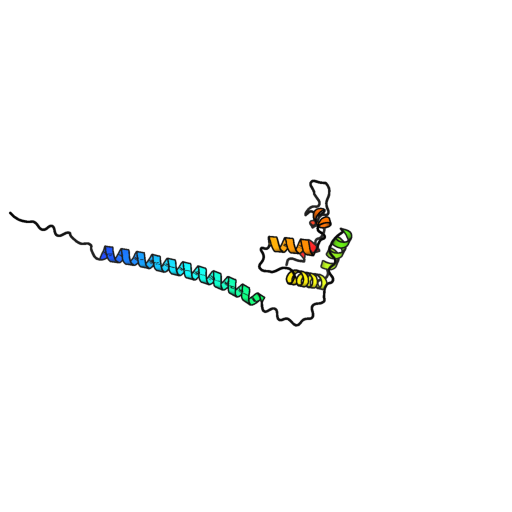 -6.982 -1.099 1.00 88.31 110 GLN A C 1
ATOM 896 O O . GLN A 1 110 ? 0.507 -7.632 -0.059 1.00 88.31 110 GLN A O 1
ATOM 901 N N . VAL A 1 111 ? 0.828 -5.675 -1.130 1.00 89.81 111 VAL A N 1
ATOM 902 C CA . VAL A 1 111 ? 0.992 -4.873 0.091 1.00 89.81 111 VAL A CA 1
ATOM 903 C C . VAL A 1 111 ? -0.296 -4.919 0.907 1.00 89.81 111 VAL A C 1
ATOM 905 O O . VAL A 1 111 ? -0.250 -5.289 2.077 1.00 89.81 111 VAL A O 1
ATOM 908 N N . TRP A 1 112 ? -1.443 -4.634 0.283 1.00 90.38 112 TRP A N 1
ATOM 909 C CA . TRP A 1 112 ? -2.741 -4.675 0.962 1.00 90.38 112 TRP A CA 1
ATOM 910 C C . TRP A 1 112 ? -3.030 -6.055 1.558 1.00 90.38 112 TRP A C 1
ATOM 912 O O . TRP A 1 112 ? -3.302 -6.152 2.747 1.00 90.38 112 TRP A O 1
ATOM 922 N N . ASN A 1 113 ? -2.869 -7.129 0.783 1.00 90.44 113 ASN A N 1
ATOM 923 C CA . ASN A 1 113 ? -3.119 -8.493 1.264 1.00 90.44 113 ASN A CA 1
ATOM 924 C C . ASN A 1 113 ? -2.134 -8.956 2.350 1.00 90.44 113 ASN A C 1
ATOM 926 O O . ASN A 1 113 ? -2.444 -9.870 3.105 1.00 90.44 113 ASN A O 1
ATOM 930 N N . LYS A 1 114 ? -0.930 -8.374 2.417 1.00 90.75 114 LYS A N 1
ATOM 931 C CA . LYS A 1 114 ? 0.027 -8.645 3.498 1.00 90.75 114 LYS A CA 1
ATOM 932 C C . LYS A 1 114 ? -0.286 -7.863 4.765 1.00 90.75 114 LYS A C 1
ATOM 934 O O . LYS A 1 114 ? 0.044 -8.337 5.847 1.00 90.75 114 LYS A O 1
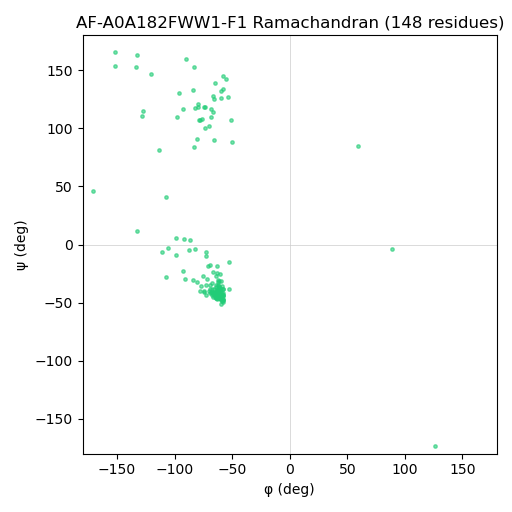ATOM 939 N N . MET A 1 115 ? -0.834 -6.659 4.629 1.00 92.00 115 MET A N 1
ATOM 940 C CA . MET A 1 115 ? -1.077 -5.768 5.758 1.00 92.00 115 MET A CA 1
ATOM 941 C C . MET A 1 115 ? -2.458 -5.953 6.381 1.00 92.00 115 MET A C 1
ATOM 943 O O . MET A 1 115 ? -2.599 -5.726 7.576 1.00 92.00 115 MET A O 1
ATOM 947 N N . PHE A 1 116 ? -3.461 -6.354 5.605 1.00 94.31 116 PHE A N 1
ATOM 948 C CA . PHE A 1 116 ? -4.857 -6.363 6.029 1.00 94.31 116 PHE A CA 1
ATOM 949 C C . PHE A 1 116 ? -5.460 -7.759 5.967 1.00 94.31 116 PHE A C 1
ATOM 951 O O . PHE A 1 116 ? -5.152 -8.549 5.074 1.00 94.31 116 PHE A O 1
ATOM 958 N N . ASP A 1 117 ? -6.370 -8.023 6.899 1.00 96.06 117 ASP A N 1
ATOM 959 C CA . ASP A 1 117 ? -7.272 -9.155 6.813 1.00 96.06 117 ASP A CA 1
ATOM 960 C C . ASP A 1 117 ? -8.203 -8.981 5.614 1.00 96.06 117 ASP A C 1
ATOM 962 O O . ASP A 1 117 ? -8.687 -7.883 5.339 1.00 96.06 117 ASP A O 1
ATOM 966 N N . GLY A 1 118 ? -8.457 -10.067 4.885 1.00 93.44 118 GLY A N 1
ATOM 967 C CA . GLY A 1 118 ? -9.270 -10.015 3.674 1.00 93.44 118 GLY A CA 1
ATOM 968 C C . GLY A 1 118 ? -10.717 -9.597 3.946 1.00 93.44 118 GLY A C 1
ATOM 969 O O . GLY A 1 118 ? -11.299 -8.859 3.146 1.00 93.44 118 GLY A O 1
ATOM 970 N N . ALA A 1 119 ? -11.293 -10.024 5.075 1.00 93.94 119 ALA A N 1
ATOM 971 C CA . ALA A 1 119 ? -12.656 -9.664 5.449 1.00 93.94 119 ALA A CA 1
ATOM 972 C C . ALA A 1 119 ? -12.730 -8.208 5.922 1.00 93.94 119 ALA A C 1
ATOM 974 O O . ALA A 1 119 ? -13.638 -7.479 5.516 1.00 93.94 119 ALA A O 1
ATOM 975 N N . PHE A 1 120 ? -11.747 -7.750 6.700 1.00 94.50 120 PHE A N 1
ATOM 976 C CA . PHE A 1 120 ? -11.663 -6.339 7.079 1.00 94.50 120 PHE A CA 1
ATOM 977 C C . PHE A 1 120 ? -11.445 -5.433 5.860 1.00 94.50 120 PHE A C 1
ATOM 979 O O . PHE A 1 120 ? -12.183 -4.467 5.671 1.00 94.50 120 PHE A O 1
ATOM 986 N N . LEU A 1 121 ? -10.516 -5.787 4.968 1.00 93.31 121 LEU A N 1
ATOM 987 C CA . LEU A 1 121 ? -10.224 -5.029 3.750 1.00 93.31 121 LEU A CA 1
ATOM 988 C C . LEU A 1 121 ? -11.459 -4.889 2.845 1.00 93.31 121 LEU A C 1
ATOM 990 O O . LEU A 1 121 ? -11.663 -3.837 2.237 1.00 93.31 121 LEU A O 1
ATOM 994 N N . ALA A 1 122 ? -12.320 -5.911 2.788 1.00 92.75 122 ALA A N 1
ATOM 995 C CA . ALA A 1 122 ? -13.586 -5.852 2.059 1.00 92.75 122 ALA A CA 1
ATOM 996 C C . ALA A 1 122 ? -14.567 -4.809 2.636 1.00 92.75 122 ALA A C 1
ATOM 998 O O . ALA A 1 122 ? -15.374 -4.244 1.885 1.00 92.75 122 ALA A O 1
ATOM 999 N N . ASN A 1 123 ? -14.465 -4.506 3.933 1.00 93.56 123 ASN A N 1
ATOM 1000 C CA . ASN A 1 123 ? -15.240 -3.477 4.634 1.00 93.56 123 ASN A CA 1
ATOM 1001 C C . ASN A 1 123 ? -14.597 -2.082 4.579 1.00 93.56 123 ASN A C 1
ATOM 1003 O O . ASN A 1 123 ? -15.218 -1.100 4.988 1.00 93.56 123 ASN A O 1
ATOM 1007 N N . CYS A 1 124 ? -13.400 -1.962 4.012 1.00 93.12 124 CYS A N 1
ATOM 1008 C CA . CYS A 1 124 ? -12.756 -0.681 3.765 1.00 93.12 124 CYS A CA 1
ATOM 1009 C C . CYS A 1 124 ? -13.109 -0.124 2.376 1.00 93.12 124 CYS A C 1
ATOM 1011 O O . CYS A 1 124 ? -13.537 -0.825 1.451 1.00 93.12 124 CYS A O 1
ATOM 1013 N N . SER A 1 125 ? -12.929 1.181 2.215 1.00 93.69 125 SER A N 1
ATOM 1014 C CA . SER A 1 125 ? -13.000 1.881 0.933 1.00 93.69 125 SER A CA 1
ATOM 1015 C C . SER A 1 125 ? -12.110 3.119 0.965 1.00 93.69 125 SER A C 1
ATOM 1017 O O . SER A 1 125 ? -11.690 3.562 2.029 1.00 93.69 125 SER A O 1
ATOM 1019 N N . MET A 1 126 ? -11.823 3.704 -0.197 1.00 90.94 126 MET A N 1
ATOM 1020 C CA . MET A 1 126 ? -10.959 4.884 -0.243 1.00 90.94 126 MET A CA 1
ATOM 1021 C C . MET A 1 126 ? -11.579 6.077 0.504 1.00 90.94 126 MET A C 1
ATOM 1023 O O . MET A 1 126 ? -10.925 6.695 1.335 1.00 90.94 126 MET A O 1
ATOM 1027 N N . THR A 1 127 ? -12.860 6.360 0.253 1.00 93.44 127 THR A N 1
ATOM 1028 C CA . THR A 1 127 ? -13.569 7.549 0.763 1.00 93.44 127 THR A CA 1
ATOM 1029 C C . THR A 1 127 ? -14.548 7.268 1.904 1.00 93.44 127 THR A C 1
ATOM 1031 O O . THR A 1 127 ? -15.165 8.198 2.404 1.00 93.44 127 THR A O 1
ATOM 1034 N N . GLY A 1 128 ? -14.736 6.007 2.294 1.00 92.12 128 GLY A N 1
ATOM 1035 C CA . GLY A 1 128 ? -15.748 5.594 3.277 1.00 92.12 128 GLY A CA 1
ATOM 1036 C C . GLY A 1 128 ? -17.117 5.254 2.678 1.00 92.12 128 GLY A C 1
ATOM 1037 O O . GLY A 1 128 ? -18.005 4.789 3.386 1.00 92.12 128 GLY A O 1
ATOM 1038 N N . ASN A 1 129 ? -17.299 5.428 1.366 1.00 91.56 129 ASN A N 1
ATOM 1039 C CA . ASN A 1 129 ? -18.567 5.148 0.695 1.00 91.56 129 ASN A CA 1
ATOM 1040 C C . ASN A 1 129 ? -18.572 3.749 0.059 1.00 91.56 129 ASN A C 1
ATOM 1042 O O . ASN A 1 129 ? -17.673 3.390 -0.706 1.00 91.56 129 ASN A O 1
ATOM 1046 N N . GLY A 1 130 ? -19.620 2.965 0.326 1.00 86.56 130 GLY A N 1
ATOM 1047 C CA . GLY A 1 130 ? -19.828 1.635 -0.243 1.00 86.56 130 GLY A CA 1
ATOM 1048 C C . GLY A 1 130 ? -21.253 1.428 -0.756 1.00 86.56 130 GLY A C 1
ATOM 1049 O O . GLY A 1 130 ? -22.205 2.007 -0.244 1.00 86.56 130 GLY A O 1
ATOM 1050 N N . LYS A 1 131 ? -21.419 0.546 -1.753 1.00 86.25 131 LYS A N 1
ATOM 1051 C CA . LYS A 1 131 ? -22.751 0.159 -2.268 1.00 86.25 131 LYS A CA 1
ATOM 1052 C C . LYS A 1 131 ? -23.645 -0.478 -1.197 1.00 86.25 131 LYS A C 1
ATOM 1054 O O . LYS A 1 131 ? -24.857 -0.341 -1.265 1.00 86.25 131 LYS A O 1
ATOM 1059 N N . ALA A 1 132 ? -23.038 -1.183 -0.243 1.00 87.88 132 ALA A N 1
ATOM 1060 C CA . ALA A 1 132 ? -23.722 -1.880 0.846 1.00 87.88 132 ALA A CA 1
ATOM 1061 C C . ALA A 1 132 ? -23.879 -1.025 2.121 1.00 87.88 132 ALA A C 1
ATOM 1063 O O . ALA A 1 132 ? -24.340 -1.539 3.133 1.00 87.88 132 ALA A O 1
ATOM 1064 N N . GLY A 1 133 ? -23.482 0.253 2.087 1.00 90.38 133 GLY A N 1
ATOM 1065 C CA . GLY A 1 133 ? -23.503 1.152 3.240 1.00 90.38 133 GLY A CA 1
ATOM 1066 C C . GLY A 1 133 ? -22.148 1.810 3.527 1.00 90.38 133 GLY A C 1
ATOM 1067 O O . GLY A 1 133 ? -21.208 1.669 2.731 1.00 90.38 133 GLY A O 1
ATOM 1068 N N . PRO A 1 134 ? -22.051 2.550 4.647 1.00 91.50 134 PRO A N 1
ATOM 1069 C CA . PRO A 1 134 ? -20.813 3.173 5.103 1.00 91.50 134 PRO A CA 1
ATOM 1070 C C . PRO A 1 134 ? -19.699 2.143 5.319 1.00 91.50 134 PRO A C 1
ATOM 1072 O O . PRO A 1 134 ? -19.944 1.014 5.742 1.00 91.50 134 PRO A O 1
ATOM 1075 N N . LYS A 1 135 ? -18.469 2.547 5.018 1.00 94.94 135 LYS A N 1
ATOM 1076 C CA . LYS A 1 135 ? -17.250 1.739 5.098 1.00 94.94 135 LYS A CA 1
ATOM 1077 C C . LYS A 1 135 ? -16.150 2.510 5.818 1.00 94.94 135 LYS A C 1
ATOM 1079 O O . LYS A 1 135 ? -16.187 3.736 5.879 1.00 94.94 135 LYS A O 1
ATOM 1084 N N . VAL A 1 136 ? -15.121 1.801 6.275 1.00 94.06 136 VAL A N 1
ATOM 1085 C CA . VAL A 1 136 ? -13.918 2.443 6.830 1.00 94.06 136 VAL A CA 1
ATOM 1086 C C . VAL A 1 136 ? -13.187 3.186 5.707 1.00 94.06 136 VAL A C 1
ATOM 1088 O O . VAL A 1 136 ? -12.944 2.611 4.642 1.00 94.06 136 VAL A O 1
ATOM 1091 N N . ALA A 1 137 ? -12.874 4.466 5.914 1.00 94.44 137 ALA A N 1
ATOM 1092 C CA . ALA A 1 137 ? -12.257 5.331 4.908 1.00 94.44 137 ALA A CA 1
ATOM 1093 C C . ALA A 1 137 ? -10.725 5.326 5.020 1.00 94.44 137 ALA A C 1
ATOM 1095 O O . ALA A 1 137 ? -10.180 5.812 6.006 1.00 94.44 137 ALA A O 1
ATOM 1096 N N . PHE A 1 138 ? -10.012 4.851 3.992 1.00 91.75 138 PHE A N 1
ATOM 1097 C CA . PHE A 1 138 ? -8.541 4.883 3.965 1.00 91.75 138 PHE A CA 1
ATOM 1098 C C . PHE A 1 138 ? -7.970 6.298 4.007 1.00 91.75 138 PHE A C 1
ATOM 1100 O O . PHE A 1 138 ? -6.932 6.518 4.624 1.00 91.75 138 PHE A O 1
ATOM 1107 N N . LEU A 1 139 ? -8.647 7.259 3.375 1.00 91.19 139 LEU A N 1
ATOM 1108 C CA . LEU A 1 139 ? -8.190 8.648 3.337 1.00 91.19 139 LEU A CA 1
ATOM 1109 C C . LEU A 1 139 ? -8.124 9.310 4.720 1.00 91.19 139 LEU A C 1
ATOM 1111 O O . LEU A 1 139 ? -7.408 10.294 4.864 1.00 91.19 139 LEU A O 1
ATOM 1115 N N . SER A 1 140 ? -8.805 8.760 5.728 1.00 93.00 140 SER A N 1
ATOM 1116 C CA . SER A 1 140 ? -8.706 9.234 7.112 1.00 93.00 140 SER A CA 1
ATOM 1117 C C . SER A 1 140 ? -7.373 8.874 7.788 1.00 93.00 140 SER A C 1
ATOM 1119 O O . SER A 1 140 ? -7.097 9.368 8.876 1.00 93.00 140 SER A O 1
ATOM 1121 N N . TYR A 1 141 ? -6.546 8.028 7.162 1.00 92.88 141 TYR A N 1
ATOM 1122 C CA . TYR A 1 141 ? -5.285 7.516 7.706 1.00 92.88 141 TYR A CA 1
ATOM 1123 C C . TYR A 1 141 ? -4.098 8.036 6.892 1.00 92.88 141 TYR A C 1
ATOM 1125 O O . TYR A 1 141 ? -3.582 7.383 5.978 1.00 92.88 141 TYR A O 1
ATOM 1133 N N . GLU A 1 142 ? -3.691 9.268 7.192 1.00 89.75 142 GLU A N 1
ATOM 1134 C CA . GLU A 1 142 ? -2.707 10.002 6.396 1.00 89.75 142 GLU A CA 1
ATOM 1135 C C . GLU A 1 142 ? -1.338 9.321 6.337 1.00 89.75 142 GLU A C 1
ATOM 1137 O O . GLU A 1 142 ? -0.671 9.384 5.302 1.00 89.75 142 GLU A O 1
ATOM 1142 N N . ASN A 1 143 ? -0.889 8.673 7.414 1.00 89.81 143 ASN A N 1
ATOM 1143 C CA . ASN A 1 143 ? 0.434 8.057 7.441 1.00 89.81 143 ASN A CA 1
ATOM 1144 C C . ASN A 1 143 ? 0.453 6.778 6.602 1.00 89.81 143 ASN A C 1
ATOM 1146 O O . ASN A 1 143 ? 1.399 6.569 5.840 1.00 89.81 143 ASN A O 1
ATOM 1150 N N . ILE A 1 144 ? -0.611 5.973 6.666 1.00 87.38 144 ILE A N 1
ATOM 1151 C CA . ILE A 1 144 ? -0.796 4.810 5.788 1.00 87.38 144 ILE A CA 1
ATOM 1152 C C . ILE A 1 144 ? -0.782 5.247 4.316 1.00 87.38 144 ILE A C 1
ATOM 1154 O O . ILE A 1 144 ? -0.110 4.618 3.496 1.00 87.38 144 ILE A O 1
ATOM 1158 N N . MET A 1 145 ? -1.457 6.350 3.984 1.00 85.06 145 MET A N 1
ATOM 1159 C CA . MET A 1 145 ? -1.564 6.826 2.602 1.00 85.06 145 MET A CA 1
ATOM 1160 C C . MET A 1 145 ? -0.298 7.525 2.083 1.00 85.06 145 MET A C 1
ATOM 1162 O O . MET A 1 145 ? 0.043 7.370 0.910 1.00 85.06 145 MET A O 1
ATOM 1166 N N . ASN A 1 146 ? 0.416 8.277 2.928 1.00 80.56 146 ASN A N 1
ATOM 1167 C CA . ASN A 1 146 ? 1.484 9.179 2.480 1.00 80.56 146 ASN A CA 1
ATOM 1168 C C . ASN A 1 146 ? 2.910 8.704 2.801 1.00 80.56 146 ASN A C 1
ATOM 1170 O O . ASN A 1 146 ? 3.843 9.093 2.095 1.00 80.56 146 ASN A O 1
ATOM 1174 N N . LYS A 1 147 ? 3.126 7.914 3.863 1.00 68.94 147 LYS A N 1
ATOM 1175 C CA . LYS A 1 147 ? 4.484 7.638 4.383 1.00 68.94 147 LYS A CA 1
ATOM 1176 C C . LYS A 1 147 ? 5.124 6.378 3.811 1.00 68.94 147 LYS A C 1
ATOM 1178 O O . LYS A 1 147 ? 6.346 6.297 3.780 1.00 68.94 147 LYS A O 1
ATOM 1183 N N . CYS A 1 148 ? 4.344 5.422 3.309 1.00 55.06 148 CYS A N 1
ATOM 1184 C CA . CYS A 1 148 ? 4.895 4.172 2.777 1.00 55.06 148 CYS A CA 1
ATOM 1185 C C . CYS A 1 148 ? 5.313 4.221 1.292 1.00 55.06 148 CYS A C 1
ATOM 1187 O O . CYS A 1 148 ? 5.735 3.191 0.771 1.00 55.06 148 CYS A O 1
ATOM 1189 N N . GLY A 1 149 ? 5.236 5.375 0.616 1.00 48.34 149 GLY A N 1
ATOM 1190 C CA . GLY A 1 149 ? 5.418 5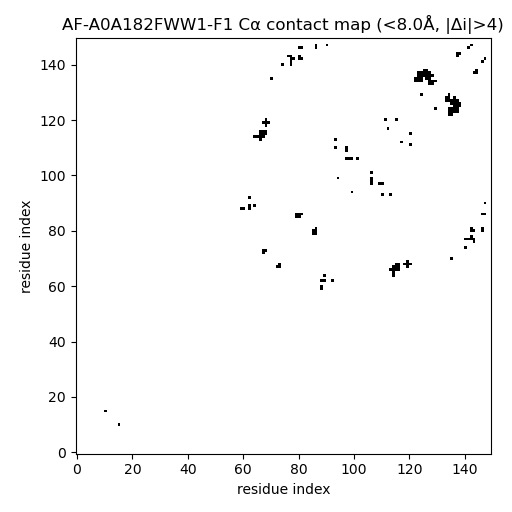.470 -0.842 1.00 48.34 149 GLY A CA 1
ATOM 1191 C C . GLY A 1 149 ? 6.344 6.571 -1.372 1.00 48.34 149 GLY A C 1
ATOM 1192 O O . GLY A 1 149 ? 6.310 6.810 -2.578 1.00 48.34 149 GLY A O 1
ATOM 1193 N N . ARG A 1 150 ? 7.132 7.249 -0.526 1.00 37.69 150 ARG A N 1
ATOM 1194 C CA . ARG A 1 150 ? 8.153 8.220 -0.965 1.00 37.69 150 ARG A CA 1
ATOM 1195 C C . ARG A 1 150 ? 9.561 7.705 -0.732 1.00 37.69 150 ARG A C 1
ATOM 1197 O O . ARG A 1 150 ? 9.767 7.061 0.320 1.00 37.69 150 ARG A O 1
#

Mean predicted aligned error: 15.3 Å

Foldseek 3Di:
DDDDDPDDDDPDVVVVVVVVVVVVVVVVVVVVVVVVVVVVVVVVVVVVVVVPPPDDDDPQPPPPADAAEDPVVLVVVLVVLVPPSSLVSLLVVLPVVADPPDDPVVSVVSSNVVRHDPVLVVQEDCCQDDPVGGGHHPVVRCSVVPVNPD